Protein AF-X1SEI9-F1 (afdb_monomer)

Solvent-accessible surface area (backbone atoms only — not comparable to full-atom values): 10224 Å² total; per-residue (Å²): 131,71,53,66,43,78,50,81,71,40,80,50,81,69,68,69,56,82,67,43,81,38,83,35,76,44,52,94,81,47,65,90,71,41,28,25,40,30,36,40,37,38,20,72,35,81,23,35,57,29,78,43,21,54,91,39,84,70,68,87,25,87,84,39,69,36,59,70,40,70,51,73,50,78,39,25,31,37,97,77,35,26,26,26,33,28,24,57,29,90,75,69,29,60,52,40,24,43,39,27,34,24,29,80,84,44,85,61,66,58,53,85,81,88,62,73,92,66,60,59,89,99,6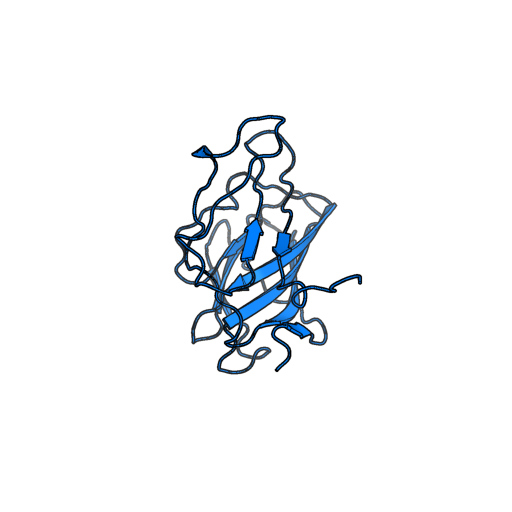0,92,62,86,80,86,52,72,91,79,47,62,92,90,60,63,52,76,46,76,47,79,53,64,91,95,49,81,67,54,77,47,76,47,80,43,64,78,70,77,78,73,84,76,81,124

Sequence (168 aa):
MAAFVPITPVEVSLPDAWHPWDDVDVSAHVPVGATGVILHWYSYALSRLGLRKNGSSDTFFDYARFANYHGWVAIGIDANRIFEAYTDSQEGGIKAWLVGYTNDEVHFFTNGYDKTDVITPLTWDDLDCSGEAPPGAGRHFAVLSPPGTQPLLIFCFAGKHPSALNLA

Secondary structure (DSSP, 8-state):
--SEEEEEEEEE----SSS--EEEE-TTTS-TT--EEEEEEEESSSEEEEEEETT----TTTT-EESSEEEEEEEE--TTSEEEEEE--TT--EEEEEEEEE-TT----SSPPP-GGGPPTTS------TTTSPTT--EEEEE-PPTTS----EEEEE----S-----

Mean predicted aligned error: 9.4 Å

Organism: NCBI:txid412755

Structure (mmCIF, N/CA/C/O backbone):
data_AF-X1SEI9-F1
#
_entry.id   AF-X1SEI9-F1
#
loop_
_atom_site.group_PDB
_atom_site.id
_atom_site.type_symbol
_atom_site.label_atom_id
_atom_site.label_alt_id
_atom_site.label_comp_id
_atom_site.label_asym_id
_atom_site.label_entity_id
_atom_site.label_seq_id
_atom_site.pdbx_PDB_ins_code
_atom_site.Cartn_x
_atom_site.Cartn_y
_atom_site.Cartn_z
_atom_site.occupancy
_atom_site.B_iso_or_equiv
_atom_site.auth_seq_id
_atom_site.auth_comp_id
_atom_site.auth_asym_id
_atom_site.auth_atom_id
_atom_site.pdbx_PDB_model_num
ATOM 1 N N . MET A 1 1 ? -5.630 -12.845 17.395 1.00 56.66 1 MET A N 1
ATOM 2 C CA . MET A 1 1 ? -4.422 -13.337 16.680 1.00 56.66 1 MET A CA 1
ATOM 3 C C . MET A 1 1 ? -3.438 -12.165 16.669 1.00 56.66 1 MET A C 1
ATOM 5 O O . MET A 1 1 ? -3.702 -11.216 17.393 1.00 56.66 1 MET A O 1
ATOM 9 N N . ALA A 1 2 ? -2.310 -12.179 15.954 1.00 68.19 2 ALA A N 1
ATOM 10 C CA . ALA A 1 2 ? -1.606 -10.912 15.716 1.00 68.19 2 ALA A CA 1
ATOM 11 C C . ALA A 1 2 ? -2.309 -10.187 14.558 1.00 68.19 2 ALA A C 1
ATOM 13 O O . ALA A 1 2 ? -2.440 -10.774 13.487 1.00 68.19 2 ALA A O 1
ATOM 14 N N . ALA A 1 3 ? -2.762 -8.946 14.770 1.00 82.94 3 ALA A N 1
ATOM 15 C CA . ALA A 1 3 ? -3.449 -8.155 13.739 1.00 82.94 3 ALA A CA 1
ATOM 16 C C . ALA A 1 3 ? -2.557 -7.857 12.519 1.00 82.94 3 ALA A C 1
ATOM 18 O O . ALA A 1 3 ? -3.045 -7.671 11.407 1.00 82.94 3 ALA A O 1
ATOM 19 N N . PHE A 1 4 ? -1.238 -7.849 12.733 1.00 87.56 4 PHE A N 1
ATOM 20 C CA . PHE A 1 4 ? -0.217 -7.787 11.697 1.00 87.56 4 PHE A CA 1
ATOM 21 C C . PHE A 1 4 ? 0.582 -9.089 11.667 1.00 87.56 4 PHE A C 1
ATOM 23 O O . PHE A 1 4 ? 1.107 -9.525 12.694 1.00 87.56 4 PHE A O 1
ATOM 30 N N . VAL A 1 5 ? 0.713 -9.673 10.478 1.00 92.62 5 VAL A N 1
ATOM 31 C CA . VAL A 1 5 ? 1.474 -10.899 10.247 1.00 92.62 5 VAL A CA 1
ATOM 32 C C . VAL A 1 5 ? 2.622 -10.598 9.280 1.00 92.62 5 VAL A C 1
ATOM 34 O O . VAL A 1 5 ? 2.372 -10.410 8.086 1.00 92.62 5 VAL A O 1
ATOM 37 N N . PRO A 1 6 ? 3.878 -10.532 9.758 1.00 94.19 6 PRO A N 1
ATOM 38 C CA . PRO A 1 6 ? 5.028 -10.350 8.884 1.00 94.19 6 PRO A CA 1
ATOM 39 C C . PRO A 1 6 ? 5.282 -11.613 8.056 1.00 94.19 6 PRO A C 1
ATOM 41 O O . PRO A 1 6 ? 5.048 -12.733 8.514 1.00 94.19 6 PRO A O 1
ATOM 44 N N . ILE A 1 7 ? 5.815 -11.430 6.852 1.00 96.06 7 ILE A N 1
ATOM 45 C CA . ILE A 1 7 ? 6.260 -12.518 5.977 1.00 96.06 7 ILE A CA 1
ATOM 46 C C . ILE A 1 7 ? 7.695 -12.267 5.513 1.00 96.06 7 ILE A C 1
ATOM 48 O O . ILE A 1 7 ? 8.223 -11.161 5.645 1.00 96.06 7 ILE A O 1
ATOM 52 N N . THR A 1 8 ? 8.338 -13.285 4.940 1.00 96.69 8 THR A N 1
ATOM 53 C CA . THR A 1 8 ? 9.552 -13.052 4.149 1.00 96.69 8 THR A CA 1
ATOM 54 C C . THR A 1 8 ? 9.199 -12.116 2.991 1.00 96.69 8 THR A C 1
ATOM 56 O O . THR A 1 8 ? 8.267 -12.444 2.257 1.00 96.69 8 THR A O 1
ATOM 59 N N . PRO A 1 9 ? 9.900 -10.979 2.816 1.00 96.94 9 PRO A N 1
ATOM 60 C CA . PRO A 1 9 ? 9.577 -10.026 1.765 1.00 96.94 9 PRO A CA 1
ATOM 61 C C . PRO A 1 9 ? 9.539 -10.668 0.378 1.00 96.94 9 PRO A C 1
ATOM 63 O O . PRO A 1 9 ? 10.477 -11.367 -0.006 1.00 96.94 9 PRO A O 1
ATOM 66 N N . VAL A 1 10 ? 8.479 -10.390 -0.379 1.00 97.25 10 VAL A N 1
ATOM 67 C CA . VAL A 1 10 ? 8.326 -10.826 -1.774 1.00 97.25 10 VAL A CA 1
ATOM 68 C C . VAL A 1 10 ? 8.119 -9.602 -2.653 1.00 97.25 10 VAL A C 1
ATOM 70 O O . VAL A 1 10 ? 7.280 -8.764 -2.336 1.00 97.25 10 VAL A O 1
ATOM 73 N N . GLU A 1 11 ? 8.892 -9.477 -3.734 1.00 95.06 11 GLU A N 1
ATOM 74 C CA . GLU A 1 11 ? 8.713 -8.395 -4.711 1.00 95.06 11 GLU A CA 1
ATOM 75 C C . GLU A 1 11 ? 7.365 -8.573 -5.415 1.00 95.06 11 GLU A C 1
ATOM 77 O O . GLU A 1 11 ? 7.082 -9.639 -5.961 1.00 95.06 11 GLU A O 1
ATOM 82 N N . VAL A 1 12 ? 6.527 -7.539 -5.370 1.00 92.94 12 VAL A N 1
ATOM 83 C CA . VAL A 1 12 ? 5.259 -7.509 -6.101 1.00 92.94 12 VAL A CA 1
ATOM 84 C C . VAL A 1 12 ? 5.481 -6.799 -7.427 1.00 92.94 12 VAL A C 1
ATOM 86 O O . VAL A 1 12 ? 6.147 -5.764 -7.488 1.00 92.94 12 VAL A O 1
ATOM 89 N N . SER A 1 13 ? 4.936 -7.369 -8.498 1.00 88.88 13 SER A N 1
ATOM 90 C CA . SER A 1 13 ? 4.990 -6.734 -9.813 1.00 88.88 13 SER A CA 1
ATOM 91 C C . SER A 1 13 ? 4.014 -5.568 -9.822 1.00 88.88 13 SER A C 1
ATOM 93 O O . SER A 1 13 ? 2.806 -5.771 -9.725 1.00 88.88 13 SER A O 1
ATOM 95 N N . LEU A 1 14 ? 4.553 -4.353 -9.877 1.00 87.38 14 LEU A N 1
ATOM 96 C CA . LEU A 1 14 ? 3.749 -3.163 -10.097 1.00 87.38 14 LEU A CA 1
ATOM 97 C C . LEU A 1 14 ? 3.520 -2.961 -11.601 1.00 87.38 14 LEU A C 1
ATOM 99 O O . LEU A 1 14 ? 4.344 -3.408 -12.402 1.00 87.38 14 LEU A O 1
ATOM 103 N N . PRO A 1 15 ? 2.436 -2.270 -11.976 1.00 79.19 15 PRO A N 1
ATOM 104 C CA . PRO A 1 15 ? 2.160 -1.915 -13.361 1.00 79.19 15 PRO A CA 1
ATOM 105 C C . PRO A 1 15 ? 3.326 -1.154 -13.993 1.00 79.19 15 PRO A C 1
ATOM 107 O O . PRO A 1 15 ? 3.918 -0.280 -13.352 1.00 79.19 15 PRO A O 1
ATOM 110 N N . ASP A 1 16 ? 3.638 -1.474 -15.247 1.00 69.88 16 ASP A N 1
ATOM 111 C CA . ASP A 1 16 ? 4.649 -0.803 -16.073 1.00 69.88 16 ASP A CA 1
ATOM 112 C C . ASP A 1 16 ? 4.032 0.059 -17.192 1.00 69.88 16 ASP A C 1
ATOM 114 O O . ASP A 1 16 ? 4.740 0.770 -17.911 1.00 69.88 16 ASP A O 1
ATOM 118 N N . ALA A 1 17 ? 2.702 0.036 -17.323 1.00 66.94 17 ALA A N 1
ATOM 119 C CA . ALA A 1 17 ? 1.967 0.916 -18.214 1.00 66.94 17 ALA A CA 1
ATOM 120 C C . ALA A 1 17 ? 1.872 2.341 -17.641 1.00 66.94 17 ALA A C 1
ATOM 122 O O . ALA A 1 17 ? 1.925 2.574 -16.436 1.00 66.94 17 ALA A O 1
ATOM 123 N N . TRP A 1 18 ? 1.742 3.328 -18.531 1.00 67.94 18 TRP A N 1
ATOM 124 C CA . TRP A 1 18 ? 1.661 4.739 -18.151 1.00 67.94 18 TRP A CA 1
ATOM 125 C C . TRP A 1 18 ? 0.333 5.075 -17.487 1.00 67.94 18 TRP A C 1
ATOM 127 O O . TRP A 1 18 ? -0.707 5.050 -18.145 1.00 67.94 18 TRP A O 1
ATOM 137 N N . HIS A 1 19 ? 0.392 5.475 -16.217 1.00 69.00 19 HIS A N 1
ATOM 138 C CA . HIS A 1 19 ? -0.735 6.045 -15.483 1.00 69.00 19 HIS A CA 1
ATOM 139 C C . HIS A 1 19 ? -2.003 5.172 -15.312 1.00 69.00 19 HIS A C 1
ATOM 141 O O . HIS A 1 19 ? -3.085 5.755 -15.167 1.00 69.00 19 HIS A O 1
ATOM 147 N N . PRO A 1 20 ? -1.959 3.827 -15.320 1.00 79.06 20 PRO A N 1
ATOM 148 C CA . PRO A 1 20 ? -3.140 3.039 -15.027 1.00 79.06 20 PRO A CA 1
ATOM 149 C C . PRO A 1 20 ? -3.330 2.921 -13.514 1.00 79.06 20 PRO A C 1
ATOM 151 O O . PRO A 1 20 ? -2.372 2.936 -12.747 1.00 79.06 20 PRO A O 1
ATOM 154 N N . TRP A 1 21 ? -4.580 2.782 -13.092 1.00 88.88 21 TRP A N 1
ATOM 155 C CA . TRP A 1 21 ? -4.886 2.104 -11.842 1.00 88.88 21 TRP A CA 1
ATOM 156 C C . TRP A 1 21 ? -5.100 0.643 -12.190 1.00 88.88 21 TRP A C 1
ATOM 158 O O . TRP A 1 21 ? -6.161 0.287 -12.693 1.00 88.88 21 TRP A O 1
ATOM 168 N N . ASP A 1 22 ? -4.059 -0.155 -12.004 1.00 91.56 22 ASP A N 1
ATOM 169 C CA . ASP A 1 22 ? -4.064 -1.562 -12.388 1.00 91.56 22 ASP A CA 1
ATOM 170 C C . ASP A 1 22 ? -4.129 -2.452 -11.149 1.00 91.56 22 ASP A C 1
ATOM 172 O O . ASP A 1 22 ? -3.530 -2.160 -10.104 1.00 91.56 22 ASP A O 1
ATOM 176 N N . ASP A 1 23 ? -4.843 -3.562 -11.309 1.00 94.69 23 ASP A N 1
ATOM 177 C CA . ASP A 1 23 ? -5.000 -4.598 -10.300 1.00 94.69 23 ASP A CA 1
ATOM 178 C C . ASP A 1 23 ? -3.664 -5.298 -10.023 1.00 94.69 23 ASP A C 1
ATOM 180 O O . ASP A 1 23 ? -3.027 -5.868 -10.913 1.00 94.69 23 ASP A O 1
ATOM 184 N N . VAL A 1 24 ? -3.270 -5.320 -8.752 1.00 95.06 24 VAL A N 1
ATOM 185 C CA . VAL A 1 24 ? -2.134 -6.087 -8.245 1.00 95.06 24 VAL A CA 1
ATOM 186 C C . VAL A 1 24 ? -2.658 -7.233 -7.387 1.00 95.06 24 VAL A C 1
ATOM 188 O O . VAL A 1 24 ? -3.089 -7.049 -6.244 1.00 95.06 24 VAL A O 1
ATOM 191 N N . ASP A 1 25 ? -2.609 -8.437 -7.953 1.00 96.69 25 ASP A N 1
ATOM 192 C CA . ASP A 1 25 ? -3.012 -9.673 -7.287 1.00 96.69 25 ASP A CA 1
ATOM 193 C C . ASP A 1 25 ? -1.882 -10.214 -6.394 1.00 96.69 25 ASP A C 1
ATOM 195 O O . ASP A 1 25 ? -0.807 -10.592 -6.863 1.00 96.69 25 ASP A O 1
ATOM 199 N N . VAL A 1 26 ? -2.137 -10.283 -5.085 1.00 97.25 26 VAL A N 1
ATOM 200 C CA . VAL A 1 26 ? -1.219 -10.860 -4.083 1.00 97.25 26 VAL A CA 1
ATOM 201 C C . VAL A 1 26 ? -1.749 -12.160 -3.479 1.00 97.25 26 VAL A C 1
ATOM 203 O O . VAL A 1 26 ? -1.265 -12.633 -2.445 1.00 97.25 26 VAL A O 1
ATOM 206 N N . SER A 1 27 ? -2.745 -12.770 -4.114 1.00 97.31 27 SER A N 1
ATOM 207 C CA . SER A 1 27 ? -3.467 -13.932 -3.610 1.00 97.31 27 SER A CA 1
ATOM 208 C C . SER A 1 27 ? -2.596 -15.169 -3.389 1.00 97.31 27 SER A C 1
ATOM 210 O O . SER A 1 27 ? -2.961 -16.018 -2.573 1.00 97.31 27 SER A O 1
ATOM 212 N N . ALA A 1 28 ? -1.445 -15.244 -4.061 1.00 96.69 28 ALA A N 1
ATOM 213 C CA . ALA A 1 28 ? -0.434 -16.286 -3.894 1.00 96.69 28 ALA A CA 1
ATOM 214 C C . ALA A 1 28 ? 0.389 -16.153 -2.596 1.00 96.69 28 ALA A C 1
ATOM 216 O O . ALA A 1 28 ? 1.020 -17.120 -2.169 1.00 96.69 28 ALA A O 1
ATOM 217 N N . HIS A 1 29 ? 0.400 -14.974 -1.968 1.00 96.56 29 HIS A N 1
ATOM 218 C CA . HIS A 1 29 ? 1.254 -14.660 -0.814 1.00 96.56 29 HIS A CA 1
ATOM 219 C C . HIS A 1 29 ? 0.471 -14.357 0.464 1.00 96.56 29 HIS A C 1
ATOM 221 O O . HIS A 1 29 ? 1.048 -14.297 1.550 1.00 96.56 29 HIS A O 1
ATOM 227 N N . VAL A 1 30 ? -0.840 -14.168 0.339 1.00 96.25 30 VAL A N 1
ATOM 228 C CA . VAL A 1 30 ? -1.718 -13.743 1.423 1.00 96.25 30 VAL A CA 1
ATOM 229 C C . VAL A 1 30 ? -2.878 -14.739 1.547 1.00 96.25 30 VAL A C 1
ATOM 231 O O . VAL A 1 30 ? -3.463 -15.118 0.529 1.00 96.25 30 VAL A O 1
ATOM 234 N N . PRO A 1 31 ? -3.238 -15.196 2.762 1.00 96.38 31 PRO A N 1
ATOM 235 C CA . PRO A 1 31 ? -4.331 -16.145 2.941 1.00 96.38 31 PRO A CA 1
ATOM 236 C C . PRO A 1 31 ? -5.703 -15.512 2.676 1.00 96.38 31 PRO A C 1
ATOM 238 O O . PRO A 1 31 ? -5.907 -14.308 2.839 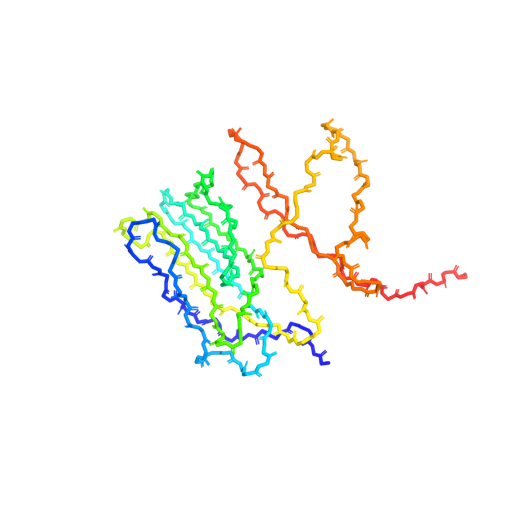1.00 96.38 31 PRO A O 1
ATOM 241 N N . VAL A 1 32 ?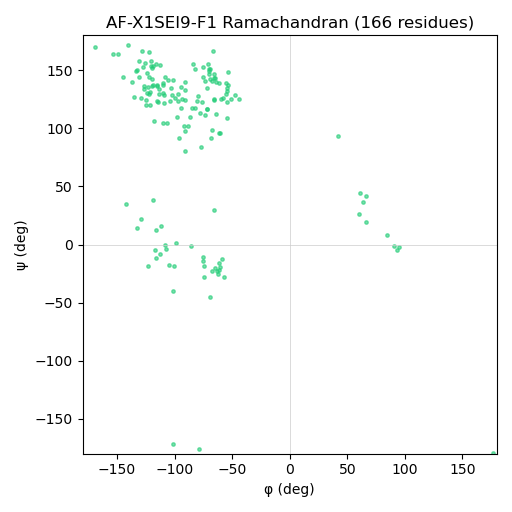 -6.677 -16.354 2.320 1.00 96.31 32 VAL A N 1
ATOM 242 C CA . VAL A 1 32 ? -8.097 -15.970 2.281 1.00 96.31 32 VAL A CA 1
ATOM 243 C C . VAL A 1 32 ? -8.506 -15.396 3.643 1.00 96.31 32 VAL A C 1
ATOM 245 O O . VAL A 1 32 ? -8.181 -15.975 4.677 1.00 96.31 32 VAL A O 1
ATOM 248 N N . GLY A 1 33 ? -9.230 -14.274 3.636 1.00 93.19 33 GLY A N 1
ATOM 249 C CA . GLY A 1 33 ? -9.685 -13.588 4.851 1.00 93.19 33 GLY A CA 1
ATOM 250 C C . GLY A 1 33 ? -8.753 -12.479 5.348 1.00 93.19 33 GLY A C 1
ATOM 251 O O . GLY A 1 33 ? -9.115 -11.767 6.279 1.00 93.19 33 GLY A O 1
ATOM 252 N N . ALA A 1 34 ? -7.587 -12.288 4.727 1.00 95.12 34 ALA A N 1
ATOM 253 C CA . ALA A 1 34 ? -6.793 -11.089 4.962 1.00 95.12 34 ALA A CA 1
ATOM 254 C C . ALA A 1 34 ? -7.525 -9.832 4.465 1.00 95.12 34 ALA A C 1
ATOM 256 O O . ALA A 1 34 ? -8.192 -9.854 3.430 1.00 95.12 34 ALA A O 1
ATOM 257 N N . THR A 1 35 ? -7.380 -8.733 5.198 1.00 94.56 35 THR A N 1
ATOM 258 C CA . THR A 1 35 ? -8.093 -7.467 4.945 1.00 94.56 35 THR A CA 1
ATOM 259 C C . THR A 1 35 ? -7.213 -6.399 4.308 1.00 94.56 35 THR A C 1
ATOM 261 O O . THR A 1 35 ? -7.724 -5.450 3.707 1.00 94.56 35 THR A O 1
ATOM 264 N N . GLY A 1 36 ? -5.893 -6.567 4.385 1.00 94.31 36 GLY A N 1
ATOM 265 C CA . GLY A 1 36 ? -4.920 -5.660 3.796 1.00 94.31 36 GLY A CA 1
ATOM 266 C C . GLY A 1 36 ? -3.499 -6.202 3.801 1.00 94.31 36 GLY A C 1
ATOM 267 O O . GLY A 1 36 ? -3.193 -7.205 4.449 1.00 94.31 36 GLY A O 1
ATOM 268 N N . VAL A 1 37 ? -2.629 -5.499 3.090 1.00 95.94 37 VAL A N 1
ATOM 269 C CA . VAL A 1 37 ? -1.201 -5.770 2.933 1.00 95.94 37 VAL A CA 1
ATOM 270 C C . VAL A 1 37 ? -0.364 -4.655 3.524 1.00 95.94 37 VAL A C 1
ATOM 272 O O . VAL A 1 37 ? -0.805 -3.510 3.589 1.00 95.94 37 VAL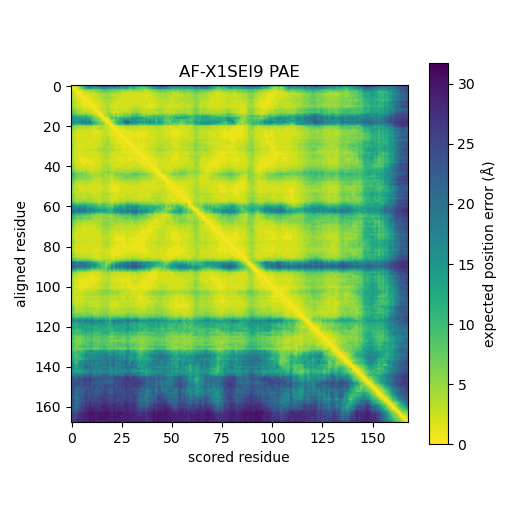 A O 1
ATOM 275 N N . ILE A 1 38 ? 0.865 -4.981 3.910 1.00 95.06 38 ILE A N 1
ATOM 276 C CA . ILE A 1 38 ? 1.893 -3.996 4.228 1.00 95.06 38 ILE A CA 1
ATOM 277 C C . ILE A 1 38 ? 3.006 -4.109 3.204 1.00 95.06 38 ILE A C 1
ATOM 279 O O . ILE A 1 38 ? 3.605 -5.170 3.008 1.00 95.06 38 ILE A O 1
ATOM 283 N N . LEU A 1 39 ? 3.251 -2.986 2.547 1.00 94.12 39 LEU A N 1
ATOM 284 C CA . LEU A 1 39 ? 4.197 -2.840 1.462 1.00 94.12 39 LEU A CA 1
ATOM 285 C C . LEU A 1 39 ? 5.374 -2.004 1.942 1.00 94.12 39 LEU A C 1
ATOM 287 O O . LEU A 1 39 ? 5.190 -0.987 2.605 1.00 94.12 39 LEU A O 1
ATOM 291 N N . HIS A 1 40 ? 6.575 -2.424 1.573 1.00 93.56 40 HIS A N 1
ATOM 292 C CA . HIS A 1 40 ? 7.759 -1.581 1.532 1.00 93.56 40 HIS A CA 1
ATOM 293 C C . HIS A 1 40 ? 7.999 -1.218 0.074 1.00 93.56 40 HIS A C 1
ATOM 295 O O . HIS A 1 40 ? 8.048 -2.112 -0.763 1.00 93.56 40 HIS A O 1
ATOM 301 N N . TRP A 1 41 ? 8.160 0.054 -0.250 1.00 91.06 41 TRP A N 1
ATOM 302 C CA . TRP A 1 41 ? 8.466 0.479 -1.608 1.00 91.06 41 TRP A CA 1
ATOM 303 C C . TRP A 1 41 ? 9.697 1.369 -1.629 1.00 91.06 41 TRP A C 1
ATOM 305 O O . TRP A 1 41 ? 10.019 2.038 -0.650 1.00 91.06 41 TRP A O 1
ATOM 315 N N . TYR A 1 42 ? 10.385 1.364 -2.761 1.00 89.69 42 TYR A N 1
ATOM 316 C CA . TYR A 1 42 ? 11.567 2.166 -3.020 1.00 89.69 42 TYR A CA 1
ATOM 317 C C . TYR A 1 42 ? 11.487 2.760 -4.420 1.00 89.69 42 TYR A C 1
ATOM 319 O O . TYR A 1 42 ? 11.092 2.079 -5.365 1.00 89.69 42 TYR A O 1
ATOM 327 N N . SER A 1 43 ? 11.899 4.016 -4.544 1.00 87.25 43 SER A N 1
ATOM 328 C CA . SER A 1 43 ? 12.040 4.728 -5.804 1.00 87.25 43 SER A CA 1
ATOM 329 C C . SER A 1 43 ? 13.459 5.273 -5.939 1.00 87.25 43 SER A C 1
ATOM 331 O O . SER A 1 43 ? 13.913 6.032 -5.079 1.00 87.25 43 SER A O 1
ATOM 333 N N . TYR A 1 44 ? 14.158 4.931 -7.023 1.00 85.00 44 TYR A N 1
ATOM 334 C CA . TYR A 1 44 ? 15.510 5.442 -7.320 1.00 85.00 44 TYR A CA 1
ATOM 335 C C . TYR A 1 44 ? 15.518 6.578 -8.349 1.00 85.00 44 TYR A C 1
ATOM 337 O O . TYR A 1 44 ? 16.483 7.334 -8.431 1.00 85.00 44 TYR A O 1
ATOM 345 N N . ALA A 1 45 ? 14.441 6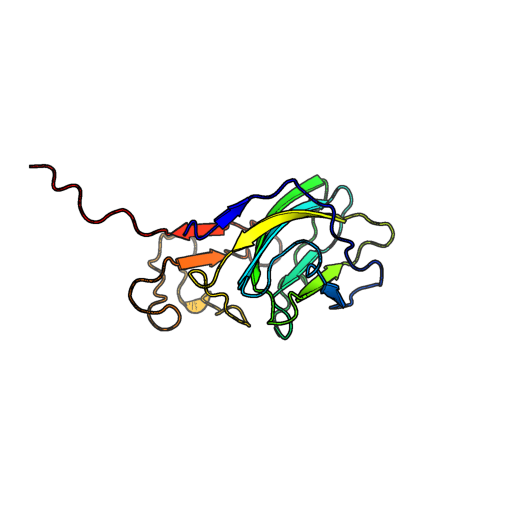.731 -9.117 1.00 83.25 45 ALA A N 1
ATOM 346 C CA . ALA A 1 45 ? 14.278 7.773 -10.126 1.00 83.25 45 ALA A CA 1
ATOM 347 C C . ALA A 1 45 ? 12.985 8.546 -9.870 1.00 83.25 45 ALA A C 1
ATOM 349 O O . ALA A 1 45 ? 12.068 8.014 -9.259 1.00 83.25 45 ALA A O 1
ATOM 350 N N . LEU A 1 46 ? 12.895 9.792 -10.340 1.00 82.69 46 LEU A N 1
ATOM 351 C CA . LEU A 1 46 ? 11.735 10.651 -10.095 1.00 82.69 46 LEU A CA 1
ATOM 352 C C . LEU A 1 46 ? 10.448 10.056 -10.692 1.00 82.69 46 LEU A C 1
ATOM 354 O O . LEU A 1 46 ? 10.144 10.280 -11.861 1.00 82.69 46 LEU A O 1
ATOM 358 N N . SER A 1 47 ? 9.686 9.357 -9.853 1.00 81.38 47 SER A N 1
ATOM 359 C CA . SER A 1 47 ? 8.523 8.563 -10.255 1.00 81.38 47 SER A CA 1
ATOM 360 C C . SER A 1 47 ? 7.332 8.846 -9.340 1.00 81.38 47 SER A C 1
ATOM 362 O O . SER A 1 47 ? 7.507 9.181 -8.165 1.00 81.38 47 SER A O 1
ATOM 364 N N . ARG A 1 48 ? 6.118 8.720 -9.869 1.00 81.94 48 ARG A N 1
ATOM 365 C CA . ARG A 1 48 ? 4.856 8.762 -9.130 1.00 81.94 48 ARG A CA 1
ATOM 366 C C . ARG A 1 48 ? 4.454 7.364 -8.707 1.00 81.94 48 ARG A C 1
ATOM 368 O O . ARG A 1 48 ? 4.555 6.425 -9.493 1.00 81.94 48 ARG A O 1
ATOM 375 N N . LEU A 1 49 ? 3.950 7.275 -7.483 1.00 84.50 49 LEU A N 1
ATOM 376 C CA . LEU A 1 49 ? 3.361 6.069 -6.923 1.00 84.50 49 LEU A CA 1
ATOM 377 C C . LEU A 1 49 ? 1.997 6.404 -6.338 1.00 84.50 49 LEU A C 1
ATOM 379 O O . LEU A 1 49 ? 1.895 7.278 -5.479 1.00 84.50 49 LEU A O 1
ATOM 383 N N . GLY A 1 50 ? 0.979 5.676 -6.775 1.00 87.50 50 GLY A N 1
ATOM 384 C CA . GLY A 1 50 ? -0.299 5.561 -6.090 1.00 87.50 50 GLY A CA 1
ATOM 385 C C . GLY A 1 50 ? -0.498 4.129 -5.631 1.00 87.50 50 GLY A C 1
ATOM 386 O O . GLY A 1 50 ? -0.209 3.197 -6.375 1.00 87.50 50 GLY A O 1
ATOM 387 N N . LEU A 1 51 ? -0.981 3.950 -4.408 1.00 89.25 51 LEU A N 1
ATOM 388 C CA . LEU A 1 51 ? -1.376 2.652 -3.870 1.00 89.25 51 LEU A CA 1
ATOM 389 C C . LEU A 1 51 ? -2.714 2.846 -3.166 1.00 89.25 51 LEU A C 1
ATOM 391 O O . LEU A 1 51 ? -2.833 3.744 -2.330 1.00 89.25 51 LEU A O 1
ATOM 395 N N . ARG A 1 52 ? -3.718 2.039 -3.506 1.00 91.06 52 ARG A N 1
ATOM 396 C CA . ARG A 1 52 ? -5.066 2.161 -2.935 1.00 91.06 52 ARG A CA 1
ATOM 397 C C . ARG A 1 52 ? -5.776 0.815 -2.861 1.00 91.06 52 ARG A C 1
ATOM 399 O O . ARG A 1 52 ? -5.373 -0.155 -3.500 1.00 91.06 52 ARG A O 1
ATOM 406 N N . LYS A 1 53 ? -6.848 0.758 -2.071 1.00 93.25 53 LYS A N 1
ATOM 407 C CA . LYS A 1 53 ? -7.731 -0.412 -2.025 1.00 93.25 53 LYS A CA 1
ATOM 408 C C . LYS A 1 53 ? -8.467 -0.554 -3.356 1.00 93.25 53 LYS A C 1
ATOM 410 O O . LYS A 1 53 ? -8.913 0.454 -3.892 1.00 93.25 53 LYS A O 1
ATOM 415 N N . ASN A 1 54 ? -8.634 -1.788 -3.836 1.00 95.00 54 ASN A N 1
ATOM 416 C CA . ASN A 1 54 ? -9.366 -2.035 -5.076 1.00 95.00 54 ASN A CA 1
ATOM 417 C C . ASN A 1 54 ? -10.787 -1.439 -5.027 1.00 95.00 54 ASN A C 1
ATOM 419 O O . ASN A 1 54 ? -11.521 -1.657 -4.054 1.00 95.00 54 ASN A O 1
ATOM 423 N N . GLY A 1 55 ? -11.151 -0.678 -6.061 1.00 92.19 55 GLY A N 1
ATOM 424 C CA . GLY A 1 55 ? -12.428 0.029 -6.179 1.00 92.19 55 GLY A CA 1
ATOM 425 C C . GLY A 1 55 ? -12.463 1.397 -5.490 1.00 92.19 55 GLY A C 1
ATOM 426 O O . GLY A 1 55 ? -13.532 2.003 -5.391 1.00 92.19 55 GLY A O 1
ATOM 427 N N . SER A 1 56 ? -11.322 1.882 -5.000 1.00 91.94 56 SER A N 1
ATOM 428 C CA . SER A 1 56 ? -11.180 3.244 -4.489 1.00 91.94 56 SER A CA 1
ATOM 429 C C . SER A 1 56 ? -11.255 4.271 -5.623 1.00 91.94 56 SER A C 1
ATOM 431 O O . SER A 1 56 ? -10.810 4.028 -6.741 1.00 91.94 56 SER A O 1
ATOM 433 N N . SER A 1 57 ? -11.804 5.449 -5.337 1.00 90.69 57 SER A N 1
ATOM 434 C CA . SER A 1 57 ? -11.790 6.606 -6.239 1.00 90.69 57 SER A CA 1
ATOM 435 C C . SER A 1 57 ? -10.687 7.610 -5.904 1.00 90.69 57 SER A C 1
ATOM 437 O O . SER A 1 57 ? -10.600 8.650 -6.554 1.00 90.69 57 SER A O 1
ATOM 439 N N . ASP A 1 58 ? -9.869 7.334 -4.887 1.00 84.94 58 ASP A N 1
ATOM 440 C CA . ASP A 1 58 ? -8.830 8.255 -4.442 1.00 84.94 58 ASP A CA 1
ATOM 441 C C . ASP A 1 58 ? -7.741 8.434 -5.504 1.00 84.94 58 ASP A C 1
ATOM 443 O O . ASP A 1 58 ? -7.344 7.483 -6.187 1.00 84.94 58 ASP A O 1
ATOM 447 N N . THR A 1 59 ? -7.219 9.660 -5.604 1.00 83.19 59 THR A N 1
ATOM 448 C CA . THR A 1 59 ? -6.142 10.037 -6.534 1.00 83.19 59 THR A CA 1
ATOM 449 C C . THR A 1 59 ? -4.889 10.540 -5.814 1.00 83.19 59 THR A C 1
ATOM 451 O O . THR A 1 59 ? -4.199 11.447 -6.279 1.00 83.19 59 THR A O 1
ATOM 454 N N . PHE A 1 60 ? -4.546 9.918 -4.676 1.00 72.56 60 PHE A N 1
ATOM 455 C CA . PHE A 1 60 ? -3.412 10.278 -3.802 1.00 72.56 60 PHE A CA 1
ATOM 456 C C . PHE A 1 60 ? -1.999 10.086 -4.417 1.00 72.56 60 PHE A C 1
ATOM 458 O O . PHE A 1 60 ? -1.033 9.843 -3.700 1.00 72.56 60 PHE A O 1
ATOM 465 N N . PHE A 1 61 ? -1.855 10.210 -5.736 1.00 70.19 61 PHE A N 1
ATOM 466 C CA . PHE A 1 61 ? -0.606 10.120 -6.500 1.00 70.19 61 PHE A CA 1
ATOM 467 C C . PHE A 1 61 ? -0.322 11.374 -7.343 1.00 70.19 61 PHE A C 1
ATOM 469 O O . PHE A 1 61 ? 0.824 11.588 -7.744 1.00 70.19 61 PHE A O 1
ATOM 476 N N . ASP A 1 62 ? -1.335 12.211 -7.618 1.00 60.75 62 ASP A N 1
ATOM 477 C CA . ASP A 1 62 ? -1.252 13.299 -8.611 1.00 60.75 62 ASP A CA 1
ATOM 478 C C . ASP A 1 62 ? -0.106 14.291 -8.327 1.00 60.75 62 ASP A C 1
ATOM 480 O O . ASP A 1 62 ? 0.501 14.868 -9.243 1.00 60.75 62 ASP A O 1
ATOM 484 N N . TYR A 1 63 ? 0.264 14.424 -7.053 1.00 58.09 63 TYR A N 1
ATOM 485 C CA . TYR A 1 63 ? 1.193 15.441 -6.564 1.00 58.09 63 TYR A CA 1
ATOM 486 C C . TYR A 1 63 ? 2.486 14.878 -5.961 1.00 58.09 63 TYR A C 1
ATOM 488 O O . TYR A 1 63 ? 3.386 15.650 -5.631 1.00 58.09 63 TYR A O 1
ATOM 496 N N . ALA A 1 64 ? 2.618 13.554 -5.843 1.00 63.44 64 ALA A N 1
ATOM 497 C CA . ALA A 1 64 ? 3.733 12.925 -5.147 1.00 63.44 64 ALA A CA 1
ATOM 498 C C . ALA A 1 64 ? 4.718 12.281 -6.132 1.00 63.44 64 ALA A C 1
ATOM 500 O O . ALA A 1 64 ? 4.451 11.230 -6.711 1.00 63.44 64 ALA A O 1
ATOM 501 N N . ARG A 1 65 ? 5.868 12.936 -6.336 1.00 75.62 65 ARG A N 1
ATOM 502 C CA . ARG A 1 65 ? 7.007 12.380 -7.078 1.00 75.62 65 ARG A CA 1
ATOM 503 C C . ARG A 1 65 ? 8.144 12.090 -6.115 1.00 75.62 65 ARG A C 1
ATOM 505 O O . ARG A 1 65 ? 8.545 12.956 -5.345 1.00 75.62 65 ARG A O 1
ATOM 512 N N . PHE A 1 66 ? 8.687 10.887 -6.204 1.00 78.56 66 PHE A N 1
ATOM 513 C CA . PHE A 1 66 ? 9.676 10.372 -5.274 1.00 78.56 66 PHE A CA 1
ATOM 514 C C . PHE A 1 66 ? 10.951 10.013 -6.032 1.00 78.56 66 PHE A C 1
ATOM 516 O O . PHE A 1 66 ? 10.911 9.170 -6.923 1.00 78.56 66 PHE A O 1
ATOM 523 N N . ALA A 1 67 ? 12.081 10.632 -5.685 1.00 84.12 67 ALA A N 1
ATOM 524 C CA . ALA A 1 67 ? 13.406 10.285 -6.206 1.00 84.12 67 ALA A CA 1
ATOM 525 C C . ALA A 1 67 ? 14.367 9.979 -5.049 1.00 84.12 67 ALA A C 1
ATOM 527 O O . ALA A 1 67 ? 14.609 10.856 -4.224 1.00 84.12 67 ALA A O 1
ATOM 528 N N . ASN A 1 68 ? 14.928 8.769 -5.001 1.00 85.19 68 ASN A N 1
ATOM 529 C CA . ASN A 1 68 ? 15.752 8.278 -3.885 1.00 85.19 68 ASN A CA 1
ATOM 530 C C . ASN A 1 68 ? 14.998 8.230 -2.543 1.00 85.19 68 ASN A C 1
ATOM 532 O O . ASN A 1 68 ? 15.530 8.620 -1.506 1.00 85.19 68 ASN A O 1
ATOM 536 N N . TYR A 1 69 ? 13.758 7.737 -2.570 1.00 84.88 69 TYR A N 1
ATOM 537 C CA . TYR A 1 69 ? 12.915 7.563 -1.385 1.00 84.88 69 TYR A CA 1
ATOM 538 C C . TYR A 1 69 ? 12.550 6.101 -1.192 1.00 84.88 69 TYR A C 1
ATOM 540 O O . TYR A 1 69 ? 12.445 5.340 -2.149 1.00 84.88 69 TYR A O 1
ATOM 548 N N . HIS A 1 70 ? 12.279 5.743 0.053 1.00 87.75 70 HIS A N 1
ATOM 549 C CA . HIS A 1 70 ? 11.562 4.529 0.399 1.00 87.75 70 HIS A CA 1
ATOM 550 C C . HIS A 1 70 ? 10.442 4.854 1.378 1.00 87.75 70 HIS A C 1
ATOM 552 O O . HIS A 1 70 ? 10.487 5.876 2.066 1.00 87.75 70 HIS A O 1
ATOM 558 N N . GLY A 1 71 ? 9.446 3.984 1.437 1.00 86.44 71 GLY A N 1
ATOM 559 C CA . GLY A 1 71 ? 8.327 4.127 2.347 1.00 86.44 71 GLY A CA 1
ATOM 560 C C . GLY A 1 71 ? 7.706 2.787 2.687 1.00 86.44 71 GLY A C 1
ATOM 561 O O . GLY A 1 71 ? 7.915 1.784 2.004 1.00 86.44 71 GLY A O 1
ATOM 562 N N . TRP A 1 72 ? 6.918 2.790 3.754 1.00 88.69 72 TRP A N 1
ATOM 563 C CA . TRP A 1 72 ? 6.062 1.673 4.125 1.00 88.69 72 TRP A CA 1
ATOM 564 C C . TRP A 1 72 ? 4.624 2.134 4.125 1.00 88.69 72 TRP A C 1
ATOM 566 O O . TRP A 1 72 ? 4.363 3.254 4.539 1.00 88.69 72 TRP A O 1
ATOM 576 N N . VAL A 1 73 ? 3.703 1.283 3.689 1.00 86.38 73 VAL A N 1
ATOM 577 C CA . VAL A 1 73 ? 2.271 1.587 3.691 1.00 86.38 73 VAL A CA 1
ATOM 578 C C . VAL A 1 73 ? 1.459 0.336 3.982 1.00 86.38 73 VAL A C 1
ATOM 580 O O . VAL A 1 73 ? 1.814 -0.752 3.537 1.00 86.38 73 VAL A O 1
ATOM 583 N N . ALA A 1 74 ? 0.360 0.503 4.714 1.00 90.44 74 ALA A N 1
ATOM 584 C CA . ALA A 1 74 ? -0.680 -0.506 4.842 1.00 90.44 74 ALA A CA 1
ATOM 585 C C . ALA A 1 74 ? -1.841 -0.162 3.894 1.00 90.44 74 ALA A C 1
ATOM 587 O O . ALA A 1 74 ? -2.367 0.947 3.966 1.00 90.44 74 ALA A O 1
ATOM 588 N N . ILE A 1 75 ? -2.243 -1.094 3.030 1.00 92.06 75 ILE A N 1
ATOM 589 C CA . ILE A 1 75 ? -3.319 -0.913 2.042 1.00 92.06 75 ILE A CA 1
ATOM 590 C C . ILE A 1 75 ? -4.349 -2.026 2.192 1.00 92.06 75 ILE A C 1
ATOM 592 O O . ILE A 1 75 ? -3.989 -3.194 2.319 1.00 92.06 75 ILE A O 1
ATOM 596 N N . GLY A 1 76 ? -5.633 -1.677 2.139 1.00 93.19 76 GLY A N 1
ATOM 597 C CA . GLY A 1 76 ? -6.706 -2.665 2.134 1.00 93.19 76 GLY A CA 1
ATOM 598 C C . GLY A 1 76 ? -6.745 -3.462 0.832 1.00 93.19 76 GLY A C 1
ATOM 599 O O . GLY A 1 76 ? -6.578 -2.896 -0.240 1.00 93.19 76 GLY A O 1
ATOM 600 N N . ILE A 1 77 ? -7.047 -4.755 0.915 1.00 96.44 77 ILE A N 1
ATOM 601 C CA . ILE A 1 77 ? -7.275 -5.625 -0.251 1.00 96.44 77 ILE A CA 1
ATOM 602 C C . ILE A 1 77 ? -8.736 -6.058 -0.304 1.00 96.44 77 ILE A C 1
ATOM 604 O O . ILE A 1 77 ? -9.431 -6.042 0.715 1.00 96.44 77 ILE A O 1
ATOM 608 N N . ASP A 1 78 ? -9.252 -6.378 -1.482 1.00 96.50 78 ASP A N 1
ATOM 609 C CA . ASP A 1 78 ? -10.599 -6.939 -1.621 1.00 96.50 78 ASP A CA 1
ATOM 610 C C . ASP A 1 78 ? -10.656 -8.446 -1.281 1.00 96.50 78 ASP A C 1
ATOM 612 O O . ASP A 1 78 ? -9.669 -9.059 -0.868 1.00 96.50 78 ASP A O 1
ATOM 616 N N . ALA A 1 79 ? -11.827 -9.068 -1.454 1.00 95.62 79 ALA A N 1
ATOM 617 C CA . ALA A 1 79 ? -12.014 -10.499 -1.195 1.00 95.62 79 ALA A CA 1
ATOM 618 C C . ALA A 1 79 ? -11.168 -11.408 -2.114 1.00 95.62 79 ALA A C 1
ATOM 620 O O . ALA A 1 79 ? -10.857 -12.545 -1.742 1.00 95.62 79 ALA A O 1
ATOM 621 N N . ASN A 1 80 ? -10.767 -10.902 -3.283 1.00 97.25 80 ASN A N 1
ATOM 622 C CA . ASN A 1 80 ? -9.884 -11.582 -4.226 1.00 97.25 80 ASN A CA 1
ATOM 623 C C . ASN A 1 80 ? -8.400 -11.359 -3.900 1.00 97.25 80 ASN A C 1
ATOM 625 O O . ASN A 1 80 ? -7.553 -11.966 -4.545 1.00 97.25 80 ASN A O 1
ATOM 629 N N . ARG A 1 81 ? -8.089 -10.587 -2.847 1.00 97.44 81 ARG A N 1
ATOM 630 C CA . ARG A 1 81 ? -6.734 -10.210 -2.416 1.00 97.44 81 ARG A CA 1
ATOM 631 C C . ARG A 1 81 ? -6.030 -9.317 -3.436 1.00 97.44 81 ARG A C 1
ATOM 633 O O . ARG A 1 81 ? -4.836 -9.469 -3.676 1.00 97.44 81 ARG A O 1
ATOM 640 N N . ILE A 1 82 ? -6.784 -8.372 -3.989 1.00 96.88 82 ILE A N 1
ATOM 641 C CA . ILE A 1 82 ? -6.307 -7.383 -4.954 1.00 96.88 82 ILE A CA 1
ATOM 642 C C . ILE A 1 82 ? -6.273 -5.994 -4.304 1.00 96.88 82 ILE A C 1
ATOM 644 O O . ILE A 1 82 ? -7.183 -5.615 -3.555 1.00 96.88 82 ILE A O 1
ATOM 648 N N . PHE A 1 83 ? -5.217 -5.236 -4.597 1.00 95.62 83 PHE A N 1
ATOM 649 C CA . PHE A 1 83 ? -5.148 -3.781 -4.428 1.00 95.62 83 PHE A CA 1
ATOM 650 C C . PHE A 1 83 ? -4.816 -3.132 -5.774 1.00 95.62 83 PHE A C 1
ATOM 652 O O . PHE A 1 83 ? -4.370 -3.821 -6.683 1.00 95.62 83 PHE A O 1
ATOM 659 N N . GLU A 1 84 ? -4.999 -1.822 -5.902 1.00 93.69 84 GLU A N 1
ATOM 660 C CA . GLU A 1 84 ? -4.669 -1.103 -7.135 1.00 93.69 84 GLU A CA 1
ATOM 661 C C . GLU A 1 84 ? -3.396 -0.278 -6.954 1.00 93.69 84 GLU A C 1
ATOM 663 O O . GLU A 1 84 ? -3.177 0.354 -5.908 1.00 93.69 84 GLU A O 1
ATOM 668 N N . ALA A 1 85 ? -2.571 -0.247 -7.996 1.00 90.44 85 ALA A N 1
ATOM 669 C CA . ALA A 1 85 ? -1.378 0.579 -8.051 1.00 90.44 85 ALA A CA 1
ATOM 670 C C . ALA A 1 85 ? -1.392 1.499 -9.272 1.00 90.44 85 ALA A C 1
ATOM 672 O O . ALA A 1 85 ? -1.882 1.133 -10.335 1.00 90.44 85 ALA A O 1
ATOM 673 N N . TYR A 1 86 ? -0.803 2.678 -9.096 1.00 88.12 86 TYR A N 1
ATOM 674 C CA . TYR A 1 86 ? -0.515 3.636 -10.152 1.00 88.12 86 TYR A CA 1
ATOM 675 C C . TYR A 1 86 ? 0.977 3.906 -10.196 1.00 88.12 86 TYR A C 1
ATOM 677 O O . TYR A 1 86 ? 1.584 4.235 -9.171 1.00 88.12 86 TYR A O 1
ATOM 685 N N . THR A 1 87 ? 1.558 3.843 -11.388 1.00 84.69 87 THR A N 1
ATOM 686 C CA . THR A 1 87 ? 2.945 4.237 -11.630 1.00 84.69 87 THR A CA 1
ATOM 687 C C . THR A 1 87 ? 3.027 5.122 -12.878 1.00 84.69 87 THR A C 1
ATOM 689 O O . THR A 1 87 ? 2.212 5.039 -13.799 1.00 84.69 87 THR A O 1
ATOM 692 N N . ASP A 1 88 ? 3.997 6.039 -12.901 1.00 79.69 88 ASP A N 1
ATOM 693 C CA . ASP A 1 88 ? 4.388 6.762 -14.124 1.00 79.69 88 ASP A CA 1
ATOM 694 C C . ASP A 1 88 ? 5.825 6.462 -14.562 1.00 79.69 88 ASP A C 1
ATOM 696 O O . ASP A 1 88 ? 6.393 7.159 -15.406 1.00 79.69 88 ASP A O 1
ATOM 700 N N . SER A 1 89 ? 6.435 5.430 -13.978 1.00 65.31 89 SER A N 1
ATOM 701 C CA . SER A 1 89 ? 7.822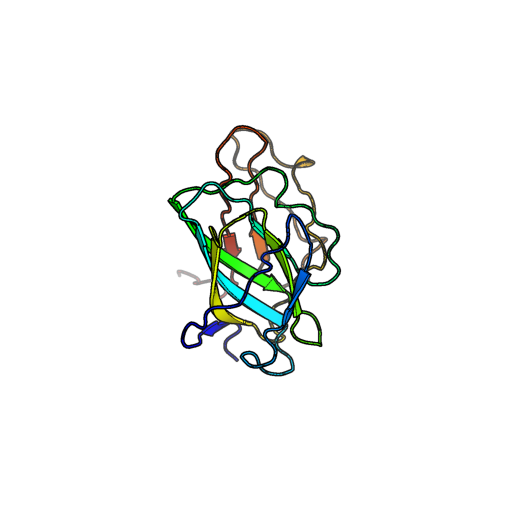 5.105 -14.262 1.00 65.31 89 SER A CA 1
ATOM 702 C C . SER A 1 89 ? 7.932 4.380 -15.603 1.00 65.31 89 SER A C 1
ATOM 704 O O . SER A 1 89 ? 7.518 3.231 -15.707 1.00 65.31 89 SER A O 1
ATOM 706 N N . GLN A 1 90 ? 8.554 5.017 -16.601 1.00 58.03 90 GLN A N 1
ATOM 707 C CA . GLN A 1 90 ? 8.853 4.390 -17.901 1.00 58.03 90 GLN A CA 1
ATOM 708 C C . GLN A 1 90 ? 9.771 3.165 -17.811 1.00 58.03 90 GLN A C 1
ATOM 710 O O . GLN A 1 90 ? 9.820 2.389 -18.758 1.00 58.03 90 GLN A O 1
ATOM 715 N N . GLU A 1 91 ? 10.519 2.998 -16.716 1.00 56.06 91 GLU A N 1
ATOM 716 C CA . GLU A 1 91 ? 11.644 2.053 -16.663 1.00 56.06 91 GLU A CA 1
ATOM 717 C C . GLU A 1 91 ? 11.771 1.339 -15.304 1.00 56.06 91 GLU A C 1
ATOM 719 O O . GLU A 1 91 ? 12.872 1.094 -14.821 1.00 56.06 91 GLU A O 1
ATOM 724 N N . GLY A 1 92 ? 10.656 1.024 -14.630 1.00 63.59 92 GLY A N 1
ATOM 725 C CA . GLY A 1 92 ? 10.714 0.308 -13.346 1.00 63.59 92 GLY A CA 1
ATOM 726 C C . GLY A 1 92 ? 11.416 1.116 -12.251 1.00 63.59 92 GLY A C 1
ATOM 727 O O . GLY A 1 92 ? 12.165 0.567 -11.444 1.00 63.59 92 GLY A O 1
ATOM 728 N N . GLY A 1 93 ? 11.203 2.436 -12.258 1.00 78.75 93 GLY A N 1
ATOM 729 C CA . GLY A 1 93 ? 11.754 3.404 -11.303 1.00 78.75 93 GLY A CA 1
ATOM 730 C C . GLY A 1 93 ? 11.316 3.159 -9.859 1.00 78.75 93 GLY A C 1
ATOM 731 O O . GLY A 1 93 ? 11.944 3.677 -8.935 1.00 78.75 93 GLY A O 1
ATOM 732 N N . ILE A 1 94 ? 10.267 2.350 -9.681 1.00 86.44 94 ILE A N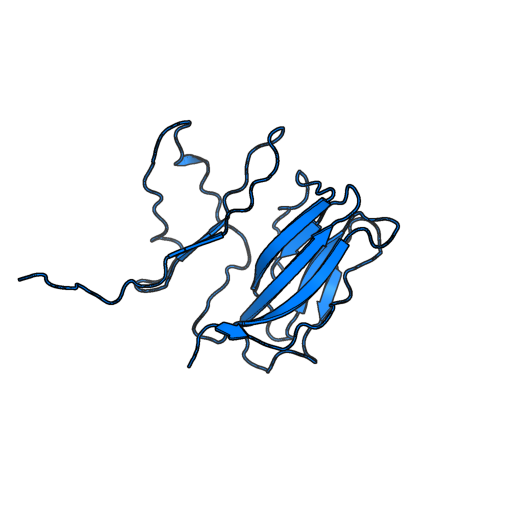 1
ATOM 733 C CA . ILE A 1 94 ? 9.679 1.978 -8.401 1.00 86.44 94 ILE A CA 1
ATOM 734 C C . ILE A 1 94 ? 9.673 0.463 -8.257 1.00 86.44 94 ILE A C 1
ATOM 736 O O . ILE A 1 94 ? 9.268 -0.262 -9.162 1.00 86.44 94 ILE A O 1
ATOM 740 N N . LYS A 1 95 ? 10.071 0.001 -7.076 1.00 89.56 95 LYS A N 1
ATOM 741 C CA . LYS A 1 95 ? 9.925 -1.385 -6.641 1.00 89.56 95 LYS A CA 1
ATOM 742 C C . LYS A 1 95 ? 9.113 -1.443 -5.363 1.00 89.56 95 LYS A C 1
ATOM 744 O O . LYS A 1 95 ? 9.270 -0.578 -4.502 1.00 89.56 95 LYS A O 1
ATOM 749 N N . ALA A 1 96 ? 8.290 -2.474 -5.223 1.00 91.94 96 ALA A N 1
ATOM 750 C CA . ALA A 1 96 ? 7.546 -2.737 -4.004 1.00 91.94 96 ALA A CA 1
ATOM 751 C C . ALA A 1 96 ? 7.706 -4.194 -3.568 1.00 91.94 96 ALA A C 1
ATOM 753 O O . ALA A 1 96 ? 7.767 -5.111 -4.382 1.00 91.94 96 ALA A O 1
ATOM 754 N N . TRP A 1 97 ? 7.749 -4.393 -2.258 1.00 96.31 97 TRP A N 1
ATOM 755 C CA . TRP A 1 97 ? 7.805 -5.687 -1.604 1.00 96.31 97 TRP A CA 1
ATOM 756 C C . TRP A 1 97 ? 6.643 -5.811 -0.631 1.00 96.31 97 TRP A C 1
ATOM 758 O O . TRP A 1 97 ? 6.446 -4.949 0.226 1.00 96.31 97 TRP A O 1
ATOM 768 N N . LEU A 1 98 ? 5.915 -6.917 -0.722 1.00 97.38 98 LEU A N 1
ATOM 769 C CA . LEU A 1 98 ? 4.993 -7.356 0.311 1.00 97.38 98 LEU A CA 1
ATOM 770 C C . LEU A 1 98 ? 5.804 -7.865 1.501 1.00 97.38 98 LEU A C 1
ATOM 772 O O . LEU A 1 98 ? 6.536 -8.843 1.370 1.00 97.38 98 LEU A O 1
ATOM 776 N N . VAL A 1 99 ? 5.677 -7.209 2.654 1.00 97.50 99 VAL A N 1
ATOM 777 C CA . VAL A 1 99 ? 6.424 -7.556 3.880 1.00 97.50 99 VAL A CA 1
ATOM 778 C C . VAL A 1 99 ? 5.530 -8.105 4.992 1.00 97.50 99 VAL A C 1
ATOM 780 O O . VAL A 1 99 ? 6.019 -8.604 6.004 1.00 97.50 99 VAL A O 1
ATOM 783 N N . GLY A 1 100 ? 4.213 -8.050 4.806 1.00 95.88 100 GLY A N 1
ATOM 784 C CA . GLY A 1 100 ? 3.243 -8.670 5.696 1.00 95.88 100 GLY A CA 1
ATOM 785 C C . GLY A 1 100 ? 1.810 -8.381 5.278 1.00 95.88 100 GLY A C 1
ATOM 786 O O . GLY A 1 100 ? 1.561 -7.693 4.289 1.00 95.88 100 GLY A O 1
ATOM 787 N N . TYR A 1 101 ? 0.864 -8.903 6.045 1.00 95.62 101 TYR A N 1
ATOM 788 C CA . TYR A 1 101 ? -0.565 -8.699 5.828 1.00 95.62 101 TYR A CA 1
ATOM 789 C C . TYR A 1 101 ? -1.305 -8.517 7.152 1.00 95.62 101 TYR A C 1
ATOM 791 O O . TYR A 1 101 ? -0.742 -8.673 8.236 1.00 95.62 101 TYR A O 1
ATOM 799 N N . THR A 1 102 ? -2.577 -8.156 7.047 1.00 94.19 102 THR A N 1
ATOM 800 C CA . THR A 1 102 ? -3.481 -7.932 8.177 1.00 94.19 102 THR A CA 1
ATOM 801 C C . THR A 1 102 ? -4.680 -8.869 8.111 1.00 94.19 102 THR A C 1
ATOM 803 O O . THR A 1 102 ? -5.037 -9.353 7.034 1.00 94.19 102 THR A O 1
ATOM 806 N N . ASN A 1 103 ? -5.271 -9.168 9.266 1.00 89.69 103 ASN A N 1
ATOM 807 C CA . ASN A 1 103 ? -6.440 -10.039 9.392 1.00 89.69 103 ASN A CA 1
ATOM 808 C C . ASN A 1 103 ? -7.737 -9.229 9.588 1.00 89.69 103 ASN A C 1
ATOM 810 O O . ASN A 1 103 ? -7.755 -8.003 9.503 1.00 89.69 103 ASN A O 1
ATOM 814 N N . ASP A 1 104 ? -8.827 -9.929 9.876 1.00 86.69 104 ASP A N 1
ATOM 815 C CA . ASP A 1 104 ? -10.160 -9.378 10.128 1.00 86.69 104 ASP A CA 1
ATOM 816 C C . ASP A 1 104 ? -10.251 -8.385 11.300 1.00 86.69 104 ASP A C 1
ATOM 818 O O . ASP A 1 104 ? -11.242 -7.665 11.398 1.00 86.69 104 ASP A O 1
ATOM 822 N N . GLU A 1 105 ? -9.221 -8.282 12.144 1.00 84.50 105 GLU A N 1
ATOM 823 C CA . GLU A 1 105 ? -9.133 -7.270 13.204 1.00 84.50 105 GLU A CA 1
ATOM 824 C C . GLU A 1 105 ? -8.793 -5.864 12.656 1.00 84.50 105 GLU A C 1
ATOM 826 O O . GLU A 1 105 ? -8.940 -4.872 13.373 1.00 84.50 105 GLU A O 1
ATOM 831 N N . VAL A 1 106 ? -8.337 -5.755 11.399 1.00 84.94 106 VAL A N 1
ATOM 832 C CA . VAL A 1 106 ? -7.994 -4.483 10.743 1.00 84.94 106 VAL A CA 1
ATOM 833 C C . VAL A 1 106 ? -9.010 -4.146 9.657 1.00 84.94 106 VAL A C 1
ATOM 835 O O . VAL A 1 106 ? -9.272 -4.937 8.752 1.00 84.94 106 VAL A O 1
ATOM 838 N N . HIS A 1 107 ? -9.543 -2.925 9.710 1.00 83.44 107 HIS A N 1
ATOM 839 C CA . HIS A 1 107 ? -10.518 -2.424 8.747 1.00 83.44 107 HIS A CA 1
ATOM 840 C C . HIS A 1 107 ? -9.933 -1.262 7.948 1.00 83.44 107 HIS A C 1
ATOM 842 O O . HIS A 1 107 ? -9.526 -0.249 8.514 1.00 83.44 107 HIS A O 1
ATOM 848 N N . PHE A 1 108 ? -9.927 -1.404 6.624 1.00 85.88 108 PHE A N 1
ATOM 849 C CA . PHE A 1 108 ? -9.536 -0.347 5.697 1.00 85.88 108 PHE A CA 1
ATOM 850 C C . PHE A 1 108 ? -10.775 0.263 5.057 1.00 85.88 108 PHE A C 1
ATOM 852 O O . PHE A 1 108 ? -11.656 -0.462 4.588 1.00 85.88 108 PHE A O 1
ATOM 859 N N . PHE A 1 109 ? -10.813 1.590 4.991 1.00 86.75 109 PHE A N 1
ATOM 860 C CA . PHE A 1 109 ? -11.804 2.293 4.190 1.00 86.75 109 PHE A CA 1
ATOM 861 C C . PHE A 1 109 ? -11.523 2.098 2.699 1.00 86.75 109 PHE A C 1
ATOM 863 O O . PHE A 1 109 ? -10.376 1.907 2.291 1.00 86.75 109 PHE A O 1
ATOM 870 N N . THR A 1 110 ? -12.578 2.139 1.886 1.00 88.81 110 THR A N 1
ATOM 871 C CA . THR A 1 110 ? -12.435 2.145 0.423 1.00 88.81 110 THR A CA 1
ATOM 872 C C . THR A 1 110 ? -11.838 3.457 -0.060 1.00 88.81 110 THR A C 1
ATOM 874 O O . THR A 1 110 ? -10.900 3.430 -0.845 1.00 88.81 110 THR A O 1
ATOM 877 N N . ASN A 1 111 ? -12.336 4.582 0.454 1.00 87.19 111 ASN A N 1
ATOM 878 C CA . ASN A 1 111 ? -11.794 5.904 0.168 1.00 87.19 111 ASN A CA 1
ATOM 879 C C . ASN A 1 111 ? -11.312 6.570 1.454 1.00 87.19 111 ASN A C 1
ATOM 881 O O . ASN A 1 111 ? -11.853 6.309 2.534 1.00 87.19 111 ASN A O 1
ATOM 885 N N . GLY A 1 112 ? -10.323 7.446 1.328 1.00 81.19 112 GLY A N 1
ATOM 886 C CA . GLY A 1 112 ? -9.904 8.337 2.396 1.00 81.19 112 GLY A CA 1
ATOM 887 C C . GLY A 1 112 ? -10.995 9.348 2.747 1.00 81.19 112 GLY A C 1
ATOM 888 O O . GLY A 1 112 ? -11.749 9.808 1.890 1.00 81.19 112 GLY A O 1
ATOM 889 N N . TYR A 1 113 ? -11.064 9.713 4.025 1.00 81.88 113 TYR A N 1
ATOM 890 C CA . TYR A 1 113 ? -11.872 10.841 4.475 1.00 81.88 113 TYR A CA 1
ATOM 891 C C . TYR A 1 113 ? -11.003 12.088 4.520 1.00 81.88 113 TYR A C 1
ATOM 893 O O . TYR A 1 113 ? -9.967 12.091 5.188 1.00 81.88 113 TYR A O 1
ATOM 901 N N . ASP A 1 114 ? -11.438 13.138 3.830 1.00 79.44 114 ASP A N 1
ATOM 902 C CA . ASP A 1 114 ? -10.773 14.429 3.915 1.00 79.44 114 ASP A CA 1
ATOM 903 C C . ASP A 1 114 ? -11.046 15.077 5.278 1.00 79.44 114 ASP A C 1
ATOM 905 O O . ASP A 1 114 ? -12.165 15.067 5.796 1.00 79.44 114 ASP A O 1
ATOM 909 N N . LYS A 1 115 ? -9.982 15.603 5.872 1.00 77.31 115 LYS A N 1
ATOM 910 C CA . LYS A 1 115 ? -9.960 16.239 7.184 1.00 77.31 115 LYS A CA 1
ATOM 911 C C . LYS A 1 115 ? -9.206 17.574 7.149 1.00 77.31 115 LYS A C 1
ATOM 913 O O . LYS A 1 115 ? -8.874 18.113 8.201 1.00 77.31 115 LYS A O 1
ATOM 918 N N . THR A 1 116 ? -8.931 18.140 5.972 1.00 72.38 116 THR A N 1
ATOM 919 C CA . THR A 1 116 ? -8.214 19.422 5.873 1.00 72.38 116 THR A CA 1
ATOM 920 C C . THR A 1 116 ? -8.984 20.603 6.463 1.00 72.38 116 THR A C 1
ATOM 922 O O . THR A 1 116 ? -8.379 21.604 6.829 1.00 72.38 116 THR A O 1
ATOM 925 N N . ASP A 1 117 ? -10.303 20.491 6.609 1.00 70.25 117 ASP A N 1
ATOM 926 C CA . ASP A 1 117 ? -11.148 21.587 7.100 1.00 70.25 117 ASP A CA 1
ATOM 927 C C . ASP A 1 117 ? -11.037 21.826 8.617 1.00 70.25 117 ASP A C 1
ATOM 929 O O . ASP A 1 117 ? -11.529 22.832 9.126 1.00 70.25 117 ASP A O 1
ATOM 933 N N . VAL A 1 118 ? -10.395 20.912 9.350 1.00 69.00 118 VAL A N 1
ATOM 934 C CA . VAL A 1 118 ? -10.234 20.968 10.816 1.00 69.00 118 VAL A CA 1
ATOM 935 C C . VAL A 1 118 ? -8.806 21.287 11.259 1.00 69.00 118 VAL A C 1
ATOM 937 O O . VAL A 1 118 ? -8.560 21.405 12.456 1.00 69.00 118 VAL A O 1
ATOM 940 N N . ILE A 1 119 ? -7.873 21.473 10.320 1.00 69.25 119 ILE A N 1
ATOM 941 C CA . ILE A 1 119 ? -6.484 21.828 10.629 1.00 69.25 119 ILE A CA 1
ATOM 942 C C . ILE A 1 119 ? -6.262 23.336 10.508 1.00 69.25 119 ILE A C 1
ATOM 944 O O . ILE A 1 119 ? -6.458 23.943 9.455 1.00 69.25 119 ILE A O 1
ATOM 948 N N . THR A 1 120 ? -5.792 23.947 11.590 1.00 73.44 120 THR A N 1
ATOM 949 C CA . THR A 1 120 ? -5.252 25.301 11.567 1.00 73.44 120 THR A CA 1
ATOM 950 C C . THR A 1 120 ? -3.737 25.211 11.313 1.00 73.44 120 THR A C 1
ATOM 952 O O . THR A 1 120 ? -3.036 24.377 11.889 1.00 73.44 120 THR A O 1
ATOM 955 N N . PRO A 1 121 ? -3.171 26.014 10.393 1.00 73.62 121 PRO A N 1
ATOM 956 C CA . PRO A 1 121 ? -1.736 25.971 10.149 1.00 73.62 121 PRO A CA 1
ATOM 957 C C . PRO A 1 121 ? -0.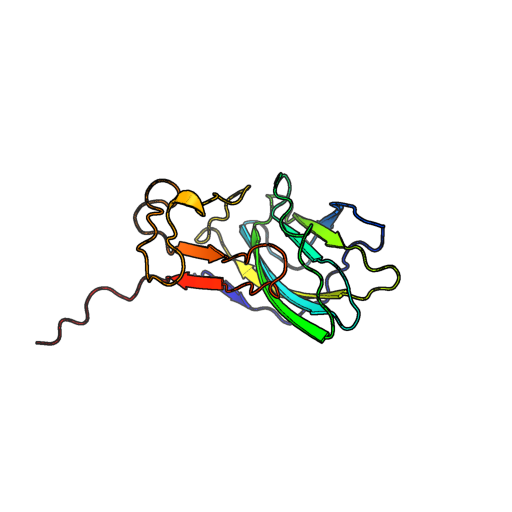930 26.343 11.398 1.00 73.62 121 PRO A C 1
ATOM 959 O O . PRO A 1 121 ? -1.229 27.330 12.066 1.00 73.62 121 PRO A O 1
ATOM 962 N N . LEU A 1 122 ? 0.161 25.606 11.633 1.00 73.25 122 LEU A N 1
ATOM 963 C CA . LEU A 1 122 ? 1.124 25.842 12.720 1.00 73.25 122 LEU A CA 1
ATOM 964 C C . LEU A 1 122 ? 0.566 25.621 14.138 1.00 73.25 122 LEU A C 1
ATOM 966 O O . LEU A 1 122 ? 1.170 26.079 15.111 1.00 73.25 122 LEU A O 1
ATOM 970 N N . THR A 1 123 ? -0.540 24.890 14.268 1.00 76.62 123 THR A N 1
ATOM 971 C CA . THR A 1 123 ? -1.119 24.480 15.551 1.00 76.62 123 THR A CA 1
ATOM 972 C C . THR A 1 123 ? -1.188 22.963 15.671 1.00 76.62 123 THR A C 1
ATOM 974 O O . THR A 1 123 ? -1.141 22.227 14.687 1.00 76.62 123 THR A O 1
ATOM 977 N N . TRP A 1 124 ? -1.255 22.494 16.916 1.00 75.00 124 TRP A N 1
ATOM 978 C CA . TRP A 1 124 ? -1.632 21.120 17.221 1.00 75.00 124 TRP A CA 1
ATOM 979 C C . TRP A 1 124 ? -3.141 21.108 17.439 1.00 75.00 124 TRP A C 1
ATOM 981 O O . TRP A 1 124 ? -3.601 21.556 18.488 1.00 75.00 124 TRP A O 1
ATOM 991 N N . ASP A 1 125 ? -3.885 20.649 16.436 1.00 74.69 125 ASP A N 1
ATOM 992 C CA . ASP A 1 125 ? -5.340 20.522 16.504 1.00 74.69 125 ASP A CA 1
ATOM 993 C C . ASP A 1 125 ? -5.750 19.068 16.753 1.00 74.69 125 ASP A C 1
ATOM 995 O O . ASP A 1 125 ? -5.158 18.131 16.208 1.00 74.69 125 ASP A O 1
ATOM 999 N N . ASP A 1 126 ? -6.787 18.887 17.572 1.00 77.31 126 ASP A N 1
ATOM 1000 C CA . ASP A 1 126 ? -7.397 17.581 17.794 1.00 77.31 126 ASP A CA 1
ATOM 1001 C C . ASP A 1 126 ? -8.271 17.206 16.597 1.00 77.31 126 ASP A C 1
ATOM 1003 O O . ASP A 1 126 ? -9.226 17.904 16.249 1.00 77.31 126 ASP A O 1
ATOM 1007 N N . LEU A 1 127 ? -7.968 16.058 15.991 1.00 76.50 127 LEU A N 1
ATOM 1008 C CA . LEU A 1 127 ? -8.715 15.552 14.852 1.00 76.50 127 LEU A CA 1
ATOM 1009 C C . LEU A 1 127 ? -9.750 14.505 15.278 1.00 76.50 127 LEU A C 1
ATOM 1011 O O . LEU A 1 127 ? -9.396 13.372 15.618 1.00 76.50 127 LEU A O 1
ATOM 1015 N N . ASP A 1 128 ? -11.041 14.846 15.204 1.00 76.75 128 ASP A N 1
ATOM 1016 C CA . ASP A 1 128 ? -12.100 13.870 15.475 1.00 76.75 128 ASP A CA 1
ATOM 1017 C C . ASP A 1 128 ? -12.358 12.948 14.278 1.00 76.75 128 ASP A C 1
ATOM 1019 O O . ASP A 1 128 ? -12.609 13.378 13.148 1.00 76.75 128 ASP A O 1
ATOM 1023 N N . CYS A 1 129 ? -12.322 11.649 14.568 1.00 74.75 129 CYS A N 1
ATOM 1024 C CA . CYS A 1 129 ? -12.608 10.571 13.622 1.00 74.75 129 CYS A CA 1
ATOM 1025 C C . CYS A 1 129 ? -13.634 9.566 14.154 1.00 74.75 129 CYS A C 1
ATOM 1027 O O . CYS A 1 129 ? -13.634 8.387 13.796 1.00 74.75 129 CYS A O 1
ATOM 1029 N N . SER A 1 130 ? -14.446 9.999 15.122 1.00 75.88 130 SER A N 1
ATOM 1030 C CA . SER A 1 130 ? -15.495 9.190 15.738 1.00 75.88 130 SER A CA 1
ATOM 1031 C C . SER A 1 130 ? -16.642 8.861 14.784 1.00 75.88 130 SER A C 1
ATOM 1033 O O . SER A 1 130 ? -17.305 7.846 14.988 1.00 75.88 130 SER A O 1
ATOM 1035 N N . GLY A 1 131 ? -16.836 9.663 13.733 1.00 79.31 131 GLY A N 1
ATOM 1036 C CA . GLY A 1 131 ? -17.817 9.396 12.682 1.00 79.31 131 GLY A CA 1
ATOM 1037 C C . GLY A 1 131 ? -17.403 8.276 11.726 1.00 79.31 131 GLY A C 1
ATOM 1038 O O . GLY A 1 131 ? -18.264 7.596 11.176 1.00 79.31 131 GLY A O 1
ATOM 1039 N N . GLU A 1 132 ? -16.099 8.064 11.541 1.00 78.19 132 GLU A N 1
ATOM 1040 C CA . GLU A 1 132 ? -15.564 7.119 10.558 1.00 78.19 132 GLU A CA 1
ATOM 1041 C C . GLU A 1 132 ? -15.115 5.800 11.194 1.00 78.19 132 GLU A C 1
ATOM 1043 O O . GLU A 1 132 ? -15.329 4.727 10.631 1.00 78.19 132 GLU A O 1
ATOM 1048 N N . ALA A 1 133 ? -14.485 5.854 12.370 1.00 71.31 133 ALA A N 1
ATOM 1049 C CA . ALA A 1 133 ? -13.933 4.675 13.027 1.00 71.31 133 ALA A CA 1
ATOM 1050 C C . ALA A 1 133 ? -14.893 4.115 14.095 1.00 71.31 133 ALA A C 1
ATOM 1052 O O . ALA A 1 133 ? -15.285 4.858 15.003 1.00 71.31 133 ALA A O 1
ATOM 1053 N N . PRO A 1 134 ? -15.199 2.800 14.076 1.00 66.75 134 PRO A N 1
ATOM 1054 C CA . PRO A 1 134 ? -16.023 2.165 15.099 1.00 66.75 134 PRO A CA 1
ATOM 1055 C C . PRO A 1 134 ? -15.498 2.423 16.522 1.00 66.75 134 PRO A C 1
ATOM 1057 O O . PRO A 1 134 ? -14.278 2.506 16.730 1.00 66.75 134 PRO A O 1
ATOM 1060 N N . PRO A 1 135 ? -16.384 2.498 17.533 1.00 60.62 135 PRO A N 1
ATOM 1061 C CA . PRO A 1 135 ? -15.964 2.609 18.924 1.00 60.62 135 PRO A CA 1
ATOM 1062 C C . PRO A 1 135 ? -14.994 1.482 19.310 1.00 60.62 135 PRO A C 1
ATOM 1064 O O . PRO A 1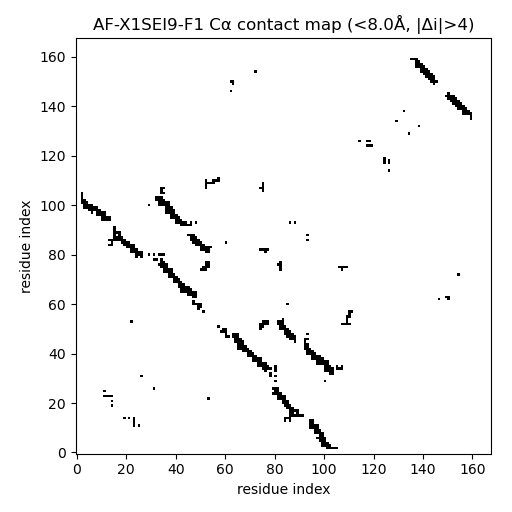 135 ? -15.317 0.303 19.191 1.00 60.62 135 PRO A O 1
ATOM 1067 N N . GLY A 1 136 ? -13.798 1.847 19.783 1.00 61.53 136 GLY A N 1
ATOM 1068 C CA . GLY A 1 136 ? -12.776 0.895 20.235 1.00 61.53 136 GLY A CA 1
ATOM 1069 C C . GLY A 1 136 ? -11.780 0.411 19.173 1.00 61.53 136 GLY A C 1
ATOM 1070 O O . GLY A 1 136 ? -10.867 -0.332 19.534 1.00 61.53 136 GLY A O 1
ATOM 1071 N N . ALA A 1 137 ? -11.899 0.840 17.911 1.00 63.03 137 ALA A N 1
ATOM 1072 C CA . ALA A 1 137 ? -10.902 0.558 16.877 1.00 63.03 137 ALA A CA 1
ATOM 1073 C C . ALA A 1 137 ? -9.626 1.404 17.064 1.00 63.03 137 ALA A C 1
ATOM 1075 O O . ALA A 1 137 ? -9.704 2.594 17.383 1.00 63.03 137 ALA A O 1
ATOM 1076 N N . GLY A 1 138 ? -8.454 0.800 16.830 1.00 60.47 138 GLY A N 1
ATOM 1077 C CA . GLY A 1 138 ? -7.220 1.560 16.603 1.00 60.47 138 GLY A CA 1
ATOM 1078 C C . GLY A 1 138 ? -7.355 2.391 15.326 1.00 60.47 138 GLY A C 1
ATOM 1079 O O . GLY A 1 138 ? -7.957 1.931 14.357 1.00 60.47 138 GLY A O 1
ATOM 1080 N N . ARG A 1 139 ? -6.858 3.631 15.335 1.00 63.44 139 ARG A N 1
ATOM 1081 C CA . ARG A 1 139 ? -7.059 4.592 14.236 1.00 63.44 139 ARG A CA 1
ATOM 1082 C C . ARG A 1 139 ? -5.733 4.888 13.557 1.00 63.44 139 ARG A C 1
ATOM 1084 O O . ARG A 1 139 ? -4.741 5.139 14.240 1.00 63.44 139 ARG A O 1
ATOM 1091 N N . HIS A 1 140 ? -5.724 4.863 12.228 1.00 62.41 140 HIS A N 1
ATOM 1092 C CA . HIS A 1 140 ? -4.563 5.229 11.423 1.00 62.41 140 HIS A CA 1
ATOM 1093 C C . HIS A 1 140 ? -4.873 6.474 10.605 1.00 62.41 140 HIS A C 1
ATOM 1095 O O . HIS A 1 140 ? -5.939 6.576 10.000 1.00 62.41 140 HIS A O 1
ATOM 1101 N N . PHE A 1 141 ? -3.913 7.392 10.576 1.00 57.69 141 PHE A N 1
ATOM 1102 C CA . PHE A 1 141 ? -3.971 8.608 9.777 1.00 57.69 141 PHE A CA 1
ATOM 1103 C C . PHE A 1 141 ? -2.823 8.624 8.784 1.00 57.69 141 PHE A C 1
ATOM 1105 O O . PHE A 1 141 ? -1.693 8.290 9.146 1.00 57.69 141 PHE A O 1
ATOM 1112 N N . ALA A 1 142 ? -3.132 9.034 7.557 1.00 56.47 142 ALA A N 1
ATOM 1113 C CA . ALA A 1 142 ? -2.149 9.477 6.585 1.00 56.47 142 ALA A CA 1
ATOM 1114 C C . ALA A 1 142 ? -2.221 11.005 6.523 1.00 56.47 142 ALA A C 1
ATOM 1116 O O . ALA A 1 142 ? -3.287 11.566 6.274 1.00 56.47 142 ALA A O 1
ATOM 1117 N N . VAL A 1 143 ? -1.097 11.675 6.766 1.00 57.72 143 VAL A N 1
ATOM 1118 C CA . VAL A 1 143 ? -0.972 13.113 6.505 1.00 57.72 143 VAL A CA 1
ATOM 1119 C C . VAL A 1 143 ? -0.447 13.276 5.084 1.00 57.72 143 VAL A C 1
ATOM 1121 O O . VAL A 1 143 ? 0.590 12.712 4.745 1.00 57.72 143 VAL A O 1
ATOM 1124 N N . LEU A 1 144 ? -1.162 14.029 4.250 1.00 57.44 144 LEU A N 1
ATOM 1125 C CA . LEU A 1 144 ? -0.715 14.402 2.909 1.00 57.44 144 LEU A CA 1
ATOM 1126 C C . LEU A 1 144 ? -0.390 15.896 2.926 1.00 57.44 144 LEU A C 1
ATOM 1128 O O . LEU A 1 144 ? -1.232 16.717 3.281 1.00 57.44 144 LEU A O 1
ATOM 1132 N N . SER A 1 145 ? 0.848 16.262 2.595 1.00 51.03 145 SER A N 1
ATOM 1133 C CA . SER A 1 145 ? 1.223 17.676 2.501 1.00 51.03 145 SER A CA 1
ATOM 1134 C C . SER A 1 145 ? 0.656 18.308 1.218 1.00 51.03 145 SER A C 1
ATOM 1136 O O . SER A 1 145 ? 0.624 17.639 0.182 1.00 51.03 145 SER A O 1
ATOM 1138 N N . PRO A 1 146 ? 0.232 19.586 1.259 1.00 45.38 146 PRO A N 1
ATOM 1139 C CA . PRO A 1 146 ? -0.278 20.298 0.089 1.00 45.38 146 PRO A CA 1
ATOM 1140 C C . PRO A 1 146 ? 0.813 20.541 -0.979 1.00 45.38 146 PRO A C 1
ATOM 1142 O O . PRO A 1 146 ? 2.009 20.393 -0.696 1.00 45.38 146 PRO A O 1
ATOM 1145 N N . PRO A 1 147 ? 0.424 20.941 -2.210 1.00 43.31 147 PRO A N 1
ATOM 1146 C CA . PRO A 1 147 ? 1.335 21.078 -3.347 1.00 43.31 147 PRO A CA 1
ATOM 1147 C C . PRO A 1 147 ? 2.548 21.972 -3.045 1.00 43.31 147 PRO A C 1
ATOM 1149 O O . PRO A 1 147 ? 2.407 23.050 -2.473 1.00 43.31 147 PRO A O 1
ATOM 1152 N N . GLY A 1 148 ? 3.740 21.556 -3.488 1.00 44.88 148 GLY A N 1
ATOM 1153 C CA . GLY A 1 148 ? 4.964 22.373 -3.435 1.00 44.88 148 GLY A CA 1
ATOM 1154 C C . GLY A 1 148 ? 5.863 22.151 -2.214 1.00 44.88 148 GLY A C 1
ATOM 1155 O O . GLY A 1 148 ? 6.960 22.704 -2.165 1.00 44.88 148 GLY A O 1
ATOM 1156 N N . THR A 1 149 ? 5.459 21.291 -1.281 1.00 42.94 149 THR A N 1
ATOM 1157 C CA . THR A 1 149 ? 6.308 20.814 -0.179 1.00 42.94 149 THR A CA 1
ATOM 1158 C C . THR A 1 149 ? 6.412 19.296 -0.306 1.00 42.94 149 THR A C 1
ATOM 1160 O O . THR A 1 149 ? 5.422 18.653 -0.644 1.00 42.94 149 THR A O 1
ATOM 1163 N N . GLN A 1 150 ? 7.609 18.726 -0.129 1.00 44.44 150 GLN A N 1
ATOM 1164 C CA . GLN A 1 150 ? 7.856 17.285 -0.310 1.00 44.44 150 GLN A CA 1
ATOM 1165 C C . GLN A 1 150 ? 6.773 16.465 0.425 1.00 44.44 150 GLN A C 1
ATOM 1167 O O . GLN A 1 150 ? 6.538 16.744 1.603 1.00 44.44 150 GLN A O 1
ATOM 1172 N N . PRO A 1 151 ? 6.099 15.497 -0.226 1.00 43.38 151 PRO A N 1
ATOM 1173 C CA . PRO A 1 151 ? 5.023 14.743 0.408 1.00 43.38 151 PRO A CA 1
ATOM 1174 C C . PRO A 1 151 ? 5.590 13.928 1.571 1.00 43.38 151 PRO A C 1
ATOM 1176 O O . PRO A 1 151 ? 6.369 12.994 1.376 1.00 43.38 151 PRO A O 1
ATOM 1179 N N . LEU A 1 152 ? 5.204 14.287 2.793 1.00 41.19 152 LEU A N 1
ATOM 1180 C CA . LEU A 1 152 ? 5.550 13.530 3.985 1.00 41.19 152 LEU A CA 1
ATOM 1181 C C . LEU A 1 152 ? 4.388 12.592 4.311 1.00 41.19 152 LEU A C 1
ATOM 1183 O O . LEU A 1 152 ? 3.453 12.974 5.004 1.00 41.19 152 LEU A O 1
ATOM 1187 N N . LEU A 1 153 ? 4.437 11.366 3.793 1.00 43.41 153 LEU A N 1
ATOM 1188 C CA . LEU A 1 153 ? 3.464 10.330 4.128 1.00 43.41 153 LEU A CA 1
ATOM 1189 C C . LEU A 1 153 ? 3.803 9.763 5.516 1.00 43.41 153 LEU A C 1
ATOM 1191 O O . LEU A 1 153 ? 4.527 8.777 5.642 1.00 43.41 153 LEU A O 1
ATOM 1195 N N . ILE A 1 154 ? 3.336 10.429 6.574 1.00 41.94 154 ILE A N 1
ATOM 1196 C CA . ILE A 1 154 ? 3.425 9.894 7.936 1.00 41.94 154 ILE A CA 1
ATOM 1197 C C . ILE A 1 154 ? 2.222 8.980 8.166 1.00 41.94 154 ILE A C 1
ATOM 1199 O O . ILE A 1 154 ? 1.085 9.449 8.182 1.00 41.94 154 ILE A O 1
ATOM 1203 N N . PHE A 1 155 ? 2.489 7.696 8.405 1.00 42.88 155 PHE A N 1
ATOM 1204 C CA . PHE A 1 155 ? 1.530 6.771 9.006 1.00 42.88 155 PHE A CA 1
ATOM 1205 C C . PHE A 1 155 ? 1.637 6.876 10.526 1.00 42.88 155 PHE A C 1
ATOM 1207 O O . PHE A 1 155 ? 2.636 6.452 11.107 1.00 42.88 155 PHE A O 1
ATOM 1214 N N . CYS A 1 156 ? 0.628 7.448 11.184 1.00 37.41 156 CYS A N 1
ATOM 1215 C CA . CYS A 1 156 ? 0.551 7.419 12.643 1.00 37.41 156 CYS A CA 1
ATOM 1216 C C . CYS A 1 156 ? -0.306 6.226 13.084 1.00 37.41 156 CYS A C 1
ATOM 1218 O O . CYS A 1 156 ? -1.490 6.149 12.751 1.00 37.41 156 CYS A O 1
ATOM 1220 N N . PHE A 1 157 ? 0.299 5.291 13.821 1.00 37.66 157 PHE A N 1
ATOM 1221 C CA . PHE A 1 157 ? -0.390 4.154 14.428 1.00 37.66 157 PHE A CA 1
ATOM 1222 C C . PHE A 1 157 ? -0.910 4.556 15.814 1.00 37.66 157 PHE A C 1
ATOM 1224 O O . PHE A 1 157 ? -0.144 4.555 16.776 1.00 37.66 157 PHE A O 1
ATOM 1231 N N . ALA A 1 158 ? -2.202 4.856 15.959 1.00 36.66 158 ALA A N 1
ATOM 1232 C CA . ALA A 1 158 ? -2.827 4.899 17.280 1.00 36.66 158 ALA A CA 1
ATOM 1233 C C . ALA A 1 158 ? -3.407 3.513 17.602 1.00 36.66 158 ALA A C 1
ATOM 1235 O O . ALA A 1 158 ? -4.599 3.250 17.431 1.00 36.66 158 ALA A O 1
ATOM 1236 N N . GLY A 1 159 ? -2.539 2.599 18.042 1.00 32.72 159 GLY A N 1
ATOM 1237 C CA . GLY A 1 159 ? -2.968 1.369 18.705 1.00 32.72 159 GLY A CA 1
ATOM 1238 C C . GLY A 1 159 ? -3.547 1.683 20.087 1.00 32.72 159 GLY A C 1
ATOM 1239 O O . GLY A 1 159 ? -3.153 2.655 20.731 1.00 32.72 159 GLY A O 1
ATOM 1240 N N . LYS A 1 160 ? -4.478 0.854 20.566 1.00 35.81 160 LYS A N 1
ATOM 1241 C CA . LYS A 1 160 ? -4.971 0.912 21.947 1.00 35.81 160 LYS A CA 1
ATOM 1242 C C . LYS A 1 160 ? -3.768 0.820 22.893 1.00 35.81 160 LYS A C 1
ATOM 1244 O O . LYS A 1 160 ? -3.178 -0.251 23.021 1.00 35.81 160 LYS A O 1
ATOM 1249 N N . HIS A 1 161 ? -3.411 1.914 23.568 1.00 31.70 161 HIS A N 1
ATOM 1250 C CA . HIS A 1 161 ? -2.570 1.803 24.754 1.00 31.70 161 HIS A CA 1
ATOM 1251 C C . HIS A 1 161 ? -3.332 0.879 25.715 1.00 31.70 161 HIS A C 1
ATOM 1253 O O . HIS A 1 161 ? -4.525 1.128 25.944 1.00 31.70 161 HIS A O 1
ATOM 1259 N N . PRO A 1 162 ? -2.732 -0.214 26.225 1.00 35.31 162 PRO A N 1
ATOM 1260 C CA . PRO A 1 162 ? -3.387 -1.022 27.237 1.00 35.31 162 PRO A CA 1
ATOM 1261 C C . PRO A 1 162 ? -3.852 -0.072 28.340 1.00 35.31 162 PRO A C 1
ATOM 1263 O O . PRO A 1 162 ? -3.106 0.793 28.808 1.00 35.31 162 PRO A O 1
ATOM 1266 N N . SER A 1 163 ? -5.148 -0.163 28.612 1.00 43.56 163 SER A N 1
ATOM 1267 C CA . SER A 1 163 ? -5.900 0.684 29.523 1.00 43.56 163 SER A CA 1
ATOM 1268 C C . SER A 1 163 ? -5.137 0.899 30.825 1.00 43.56 163 SER A C 1
ATOM 1270 O O . SER A 1 163 ? -4.786 -0.080 31.475 1.00 43.56 163 SER A O 1
ATOM 1272 N N . ALA A 1 164 ? -4.931 2.170 31.176 1.00 39.25 164 ALA A N 1
ATOM 1273 C CA . ALA A 1 164 ? -4.587 2.668 32.504 1.00 39.25 164 ALA A CA 1
ATOM 1274 C C . ALA A 1 164 ? -3.545 1.838 33.279 1.00 39.25 164 ALA A C 1
ATOM 1276 O O . ALA A 1 164 ? -3.886 0.967 34.081 1.00 39.25 164 ALA A O 1
ATOM 1277 N N . LEU A 1 165 ? -2.268 2.214 33.154 1.00 36.38 165 LEU A N 1
ATOM 1278 C CA . LEU A 1 165 ? -1.369 2.077 34.295 1.00 36.38 165 LEU A CA 1
ATOM 1279 C C . LEU A 1 165 ? -1.849 3.106 35.330 1.00 36.38 165 LEU A C 1
ATOM 1281 O O . LEU A 1 165 ? -1.489 4.279 35.269 1.00 36.38 165 LEU A O 1
ATOM 1285 N N . ASN A 1 166 ? -2.736 2.685 36.233 1.00 40.47 166 ASN A N 1
ATOM 1286 C CA . ASN A 1 166 ? -2.944 3.401 37.484 1.00 40.47 166 ASN A CA 1
ATOM 1287 C C . ASN A 1 166 ? -1.597 3.382 38.217 1.00 40.47 166 ASN A C 1
ATOM 1289 O O . ASN A 1 166 ? -1.266 2.394 38.870 1.00 40.47 166 ASN A O 1
ATOM 1293 N N . LEU A 1 167 ? -0.804 4.447 38.072 1.00 35.81 167 LEU A N 1
ATOM 1294 C CA . LEU A 1 167 ? 0.186 4.785 39.085 1.00 35.81 167 LEU A CA 1
ATOM 1295 C C . LEU A 1 167 ? -0.603 5.201 40.329 1.00 35.81 167 LEU A C 1
ATOM 1297 O O . LEU A 1 167 ? -1.128 6.312 40.398 1.00 35.81 167 LEU A O 1
ATOM 1301 N N . ALA A 1 168 ? -0.743 4.254 41.252 1.00 46.53 168 ALA A N 1
ATOM 1302 C CA . ALA A 1 168 ? -0.840 4.573 42.668 1.00 46.53 168 ALA A CA 1
ATOM 1303 C C . ALA A 1 168 ? 0.547 4.981 43.183 1.00 46.53 168 ALA A C 1
ATOM 1305 O O . ALA A 1 168 ? 1.546 4.420 42.669 1.00 46.53 168 ALA A O 1
#

Foldseek 3Di:
DPQKFFDDKDWWDADLDAWDFDKTQPPVPDDQQFFKFKKKKFFQAFKWKDKEEPPAPDPLGPAATDHGDIDIDIYTYDRRRIITMTMRDNPCRMIMIGGITGHPLDHDDRYDDDQPVQDDPPDDTDGDPPVPDDPPRWDWDFDADDHPDHGDGDTDTRDPPPPDPPPD

Nearest PDB structures (foldseek):
  6v1v-assembly1_A  TM=4.028E-01  e=3.635E-01  Bacillus thuringiensis
  6v1v-assembly1_D  TM=4.073E-01  e=7.399E-01  Bacillus thuringiensis
  6v1v-assembly1_C  TM=4.073E-01  e=8.253E-01  Bacillus thuringiensis
  5y9f-assembly2_I  TM=1.531E-01  e=2.208E+00  human papillomavirus 59
  5y9f-assembly2_F  TM=1.539E-01  e=2.748E+00  human papillomavirus 59

Radius of gyration: 16.97 Å; Cα contacts (8 Å, |Δi|>4): 336; chains: 1; bounding box: 34×42×61 Å

pLDDT: mean 77.05, std 18.69, range [31.7, 97.5]